Protein AF-A0A2R6NMP8-F1 (afdb_monomer_lite)

Sequence (115 aa):
MPPPFTSRVRNALNAEARSVKLSNLVGQGGLWYGFGRMIMNLLDDSGADDMSNMLVKTFRARLPEAIDQAQHFASINVSGSSGGTGDATMAFREGLDGTERERKYYLALQFAPDS

Organism: NCBI:txid98765

pLDDT: mean 87.08, std 12.65, range [47.47, 97.62]

Secondary structure (DSSP, 8-state):
--GGGSHHHHHHHHHHGGGS-HHHHSSTT--HHHHHHHHHTTS-HHHHHHHHHHHHHHHHHHHHHHHHHHHHHHHHHHS-------HHHHHHHHH--HHHHHHHHHHHHHHS---

Structure (mmCIF, N/CA/C/O backbone):
data_AF-A0A2R6NMP8-F1
#
_entry.id   AF-A0A2R6NMP8-F1
#
loop_
_atom_site.group_PDB
_atom_site.id
_atom_site.type_symbol
_atom_site.label_atom_id
_atom_site.label_alt_id
_atom_site.label_comp_id
_atom_site.label_asym_id
_atom_site.label_entity_id
_atom_site.label_seq_id
_atom_site.pdbx_PDB_ins_code
_atom_site.Cartn_x
_atom_site.Cartn_y
_atom_site.Cartn_z
_atom_site.occupancy
_atom_site.B_iso_or_equiv
_atom_site.auth_seq_id
_atom_site.auth_comp_id
_atom_site.auth_asym_id
_atom_site.auth_atom_id
_atom_site.pdbx_PDB_model_num
ATOM 1 N N . MET A 1 1 ? -11.928 -0.494 11.625 1.00 86.38 1 MET A N 1
ATOM 2 C CA . MET A 1 1 ? -10.934 -0.371 10.533 1.00 86.38 1 MET A CA 1
ATOM 3 C C . MET A 1 1 ? -11.630 -0.385 9.177 1.00 86.38 1 MET A C 1
ATOM 5 O O . MET A 1 1 ? -12.472 -1.257 8.983 1.00 86.38 1 MET A O 1
ATOM 9 N N . PRO A 1 2 ? -11.311 0.544 8.257 1.00 91.44 2 PRO A N 1
ATOM 10 C CA . PRO A 1 2 ? -11.892 0.584 6.909 1.00 91.44 2 PRO A CA 1
ATOM 11 C C . PRO A 1 2 ? -11.521 -0.635 6.039 1.00 91.44 2 PRO A C 1
ATOM 13 O O . PRO A 1 2 ? -10.493 -1.268 6.305 1.00 91.44 2 PRO A O 1
ATOM 16 N N . PRO A 1 3 ? -12.296 -0.950 4.976 1.00 94.62 3 PRO A N 1
ATOM 17 C CA . PRO A 1 3 ? -12.067 -2.116 4.110 1.00 94.62 3 PRO A CA 1
ATOM 18 C C . PRO A 1 3 ? -10.615 -2.318 3.623 1.00 94.62 3 PRO A C 1
ATOM 20 O O . PRO A 1 3 ? -10.129 -3.454 3.696 1.00 94.62 3 PRO A O 1
ATOM 23 N N . PRO A 1 4 ? -9.869 -1.259 3.231 1.00 95.75 4 PRO A N 1
ATOM 24 C CA . PRO A 1 4 ? -8.482 -1.387 2.764 1.00 95.75 4 PRO A CA 1
ATOM 25 C C . PRO A 1 4 ? -7.467 -1.799 3.841 1.00 95.75 4 PRO A C 1
ATOM 27 O O . PRO A 1 4 ? -6.322 -2.078 3.502 1.00 95.75 4 PRO A O 1
ATOM 30 N N . PHE A 1 5 ? -7.865 -1.832 5.119 1.00 96.19 5 PHE A N 1
ATOM 31 C CA . PHE A 1 5 ? -7.006 -2.134 6.276 1.00 96.19 5 PHE A CA 1
ATOM 32 C C . PHE A 1 5 ? -7.585 -3.245 7.161 1.00 96.19 5 PHE A C 1
ATOM 34 O O . PHE A 1 5 ? -7.271 -3.357 8.348 1.00 96.19 5 PHE A O 1
ATOM 41 N N . THR A 1 6 ? -8.470 -4.067 6.598 1.00 95.75 6 THR A N 1
ATOM 42 C CA . THR A 1 6 ? -9.031 -5.232 7.292 1.00 95.75 6 THR A CA 1
ATOM 43 C C . THR A 1 6 ? -7.956 -6.273 7.605 1.00 95.75 6 THR A C 1
ATOM 45 O O . THR A 1 6 ? -6.913 -6.341 6.951 1.00 95.75 6 THR A O 1
ATOM 48 N N . SER A 1 7 ? -8.235 -7.161 8.563 1.00 95.19 7 SER A N 1
ATOM 49 C CA . SER A 1 7 ? -7.341 -8.277 8.904 1.00 95.19 7 SER A CA 1
ATOM 50 C C . SER A 1 7 ? -7.024 -9.165 7.698 1.00 95.19 7 SER A C 1
ATOM 52 O O . SER A 1 7 ? -5.908 -9.657 7.577 1.00 95.19 7 SER A O 1
ATOM 54 N N . ARG A 1 8 ? -7.964 -9.315 6.754 1.00 95.88 8 ARG A N 1
ATOM 55 C CA . ARG A 1 8 ? -7.735 -10.036 5.493 1.00 95.88 8 ARG A CA 1
ATOM 56 C C . ARG A 1 8 ? -6.621 -9.395 4.666 1.00 95.88 8 ARG A C 1
ATOM 58 O O . ARG A 1 8 ? -5.724 -10.102 4.216 1.00 95.88 8 ARG A O 1
ATOM 65 N N . VAL A 1 9 ? -6.671 -8.075 4.481 1.00 96.50 9 VAL A N 1
ATOM 66 C CA . VAL A 1 9 ? -5.633 -7.341 3.745 1.00 96.50 9 VAL A CA 1
ATOM 67 C C . VAL A 1 9 ? -4.303 -7.428 4.488 1.00 96.50 9 VAL A C 1
ATOM 69 O O . VAL A 1 9 ? -3.294 -7.769 3.881 1.00 96.50 9 VAL A O 1
ATOM 72 N N . ARG A 1 10 ? -4.303 -7.226 5.813 1.00 96.12 10 ARG A N 1
ATOM 73 C CA . ARG A 1 10 ? -3.099 -7.369 6.649 1.00 96.12 10 ARG A CA 1
ATOM 74 C C . ARG A 1 10 ? -2.451 -8.748 6.488 1.00 96.12 10 ARG A C 1
ATOM 76 O O . ARG A 1 10 ? -1.237 -8.838 6.338 1.00 96.12 10 ARG A O 1
ATOM 83 N N . ASN A 1 11 ? -3.249 -9.813 6.490 1.00 97.19 11 ASN A N 1
ATOM 84 C CA . ASN A 1 11 ? -2.756 -11.179 6.321 1.00 97.19 11 ASN A CA 1
ATOM 85 C C . ASN A 1 11 ? -2.166 -11.402 4.925 1.00 97.19 11 ASN A C 1
ATOM 87 O O . ASN A 1 11 ? -1.094 -11.986 4.818 1.00 97.19 11 ASN A O 1
ATOM 91 N N . ALA A 1 12 ? -2.813 -10.891 3.872 1.00 97.44 12 ALA A N 1
ATOM 92 C CA . ALA A 1 12 ? -2.282 -10.964 2.511 1.00 97.44 12 ALA A CA 1
ATOM 93 C C . ALA A 1 12 ? -0.944 -10.215 2.374 1.00 97.44 12 ALA A C 1
ATOM 95 O O . ALA A 1 12 ? 0.009 -10.758 1.823 1.00 97.44 12 ALA A O 1
ATOM 96 N N . LEU A 1 13 ? -0.845 -9.010 2.946 1.00 97.25 13 LEU A N 1
ATOM 97 C CA . LEU A 1 13 ? 0.390 -8.220 2.969 1.00 97.25 13 LEU A CA 1
ATOM 98 C C . LEU A 1 13 ? 1.513 -8.915 3.747 1.00 97.25 13 LEU A C 1
ATOM 100 O O . LEU A 1 13 ? 2.670 -8.860 3.344 1.00 97.25 13 LEU A O 1
ATOM 104 N N . ASN A 1 14 ? 1.177 -9.579 4.854 1.00 96.19 14 ASN A N 1
ATOM 105 C CA . ASN A 1 14 ? 2.138 -10.353 5.635 1.00 96.19 14 ASN A CA 1
ATOM 106 C C . ASN A 1 14 ? 2.605 -11.625 4.916 1.00 96.19 14 ASN A C 1
ATOM 108 O O . ASN A 1 14 ? 3.737 -12.039 5.145 1.00 96.19 14 ASN A O 1
ATOM 112 N N . ALA A 1 15 ? 1.748 -12.243 4.098 1.00 97.06 15 ALA A N 1
ATOM 113 C CA . ALA A 1 15 ? 2.076 -13.450 3.348 1.00 97.06 15 ALA A CA 1
ATOM 114 C C . ALA A 1 15 ? 2.953 -13.141 2.126 1.00 97.06 15 ALA A C 1
ATOM 116 O O . ALA A 1 15 ? 4.009 -13.742 1.967 1.00 97.06 15 ALA A O 1
ATOM 117 N N . GLU A 1 16 ? 2.533 -12.197 1.280 1.00 95.88 16 GLU A N 1
ATOM 118 C CA . GLU A 1 16 ? 3.310 -11.747 0.123 1.00 95.88 16 GLU A CA 1
ATOM 119 C C . GLU A 1 16 ? 2.875 -10.339 -0.298 1.00 95.88 16 GLU A C 1
ATOM 121 O O . GLU A 1 16 ? 1.961 -10.154 -1.110 1.00 95.88 16 GLU A O 1
ATOM 126 N N . ALA A 1 17 ? 3.557 -9.330 0.245 1.00 96.31 17 ALA A N 1
ATOM 127 C CA . ALA A 1 17 ? 3.240 -7.926 0.011 1.00 96.31 17 ALA A CA 1
ATOM 128 C C . ALA A 1 17 ? 3.283 -7.542 -1.475 1.00 96.31 17 ALA A C 1
ATOM 130 O O . ALA A 1 17 ? 2.507 -6.684 -1.893 1.00 96.31 17 ALA A O 1
ATOM 131 N N . ARG A 1 18 ? 4.150 -8.162 -2.289 1.00 94.75 18 ARG A N 1
ATOM 132 C CA . ARG A 1 18 ? 4.312 -7.832 -3.717 1.00 94.75 18 ARG A CA 1
ATOM 133 C C . ARG A 1 18 ? 3.125 -8.294 -4.562 1.00 94.75 18 ARG A C 1
ATOM 135 O O . ARG A 1 18 ? 2.794 -7.651 -5.549 1.00 94.75 18 ARG A O 1
ATOM 142 N N . SER A 1 19 ? 2.423 -9.346 -4.144 1.00 93.50 19 SER A N 1
ATOM 143 C CA . SER A 1 19 ? 1.229 -9.837 -4.849 1.00 93.50 19 SER A CA 1
ATOM 144 C C . SER A 1 19 ? -0.016 -8.965 -4.648 1.00 93.50 19 SER A C 1
ATOM 146 O O . SER A 1 19 ? -0.994 -9.091 -5.388 1.00 93.50 19 SER A O 1
ATOM 148 N N . VAL A 1 20 ? -0.009 -8.073 -3.653 1.00 95.38 20 VAL A N 1
ATOM 149 C CA . VAL A 1 20 ? -1.165 -7.228 -3.346 1.00 95.38 20 VAL A CA 1
ATOM 150 C C . VAL A 1 20 ? -1.182 -6.012 -4.272 1.00 95.38 20 VAL A C 1
ATOM 152 O O . VAL A 1 20 ? -0.225 -5.237 -4.330 1.00 95.38 20 VAL A O 1
ATOM 155 N N . LYS A 1 21 ? -2.303 -5.808 -4.971 1.00 94.75 21 LYS A N 1
ATOM 156 C CA . LYS A 1 21 ? -2.551 -4.604 -5.775 1.00 94.75 21 LYS A CA 1
ATOM 157 C C . LYS A 1 21 ? -3.051 -3.477 -4.863 1.00 94.75 21 LYS A C 1
ATOM 159 O O . LYS A 1 21 ? -4.255 -3.350 -4.653 1.00 94.75 21 LYS A O 1
ATOM 164 N N . LEU A 1 22 ? -2.129 -2.702 -4.284 1.00 95.44 22 LEU A N 1
ATOM 165 C CA . LEU A 1 22 ? -2.429 -1.648 -3.301 1.00 95.44 22 LEU A CA 1
ATOM 166 C C . LEU A 1 22 ? -3.381 -0.587 -3.857 1.00 95.44 22 LEU A C 1
ATOM 168 O O . LEU A 1 22 ? -4.321 -0.191 -3.170 1.00 95.44 22 LEU A O 1
ATOM 172 N N . SER A 1 23 ? -3.179 -0.180 -5.111 1.00 93.19 23 SER A N 1
ATOM 173 C CA . SER A 1 23 ? -4.079 0.731 -5.824 1.00 93.19 23 SER A CA 1
ATOM 174 C C . SER A 1 23 ? -5.529 0.230 -5.792 1.00 93.19 23 SER A C 1
ATOM 176 O O . SER A 1 23 ? -6.427 0.957 -5.385 1.00 93.19 23 SER A O 1
ATOM 178 N N . ASN A 1 24 ? -5.769 -1.048 -6.093 1.00 93.62 24 ASN A N 1
ATOM 179 C CA . ASN A 1 24 ? -7.119 -1.622 -6.135 1.00 93.62 24 ASN A CA 1
ATOM 180 C C . ASN A 1 24 ? -7.849 -1.602 -4.787 1.00 93.62 24 ASN A C 1
ATOM 182 O O . ASN A 1 24 ? -9.078 -1.633 -4.768 1.00 93.62 24 ASN A O 1
ATOM 186 N N . LEU A 1 25 ? -7.127 -1.539 -3.666 1.00 93.50 25 LEU A N 1
ATOM 187 C CA . LEU A 1 25 ? -7.750 -1.482 -2.345 1.00 93.50 25 LEU A CA 1
ATOM 188 C C . LEU A 1 25 ? -8.490 -0.161 -2.112 1.00 93.50 25 LEU A C 1
ATOM 190 O O . LEU A 1 25 ? -9.441 -0.131 -1.342 1.00 93.50 25 LEU A O 1
ATOM 194 N N . VAL A 1 26 ? -8.067 0.920 -2.767 1.00 91.81 26 VAL A N 1
ATOM 195 C CA . VAL A 1 26 ? -8.605 2.281 -2.586 1.00 91.81 26 VAL A CA 1
ATOM 196 C C . VAL A 1 26 ? -9.174 2.873 -3.880 1.00 91.81 26 VAL A C 1
ATOM 198 O O . VAL A 1 26 ? -9.439 4.070 -3.949 1.00 91.81 26 VAL A O 1
ATOM 201 N N . GLY A 1 27 ? -9.393 2.032 -4.893 1.00 85.31 27 GLY A N 1
ATOM 202 C CA . GLY A 1 27 ? -9.822 2.440 -6.230 1.00 85.31 27 GLY A CA 1
ATOM 203 C C . GLY A 1 27 ? -8.647 2.675 -7.183 1.00 85.31 27 GLY A C 1
ATOM 204 O O . GLY A 1 27 ? -7.537 3.003 -6.771 1.00 85.31 27 GLY A O 1
ATOM 205 N N . GLN A 1 28 ? -8.883 2.479 -8.481 1.00 77.94 28 GLN A N 1
ATOM 206 C CA . GLN A 1 28 ? -7.834 2.514 -9.503 1.00 77.94 28 GLN A CA 1
ATOM 207 C C . GLN A 1 28 ? -6.996 3.802 -9.420 1.00 77.94 28 GLN A C 1
ATOM 209 O O . GLN A 1 28 ? -7.526 4.908 -9.438 1.00 77.94 28 GLN A O 1
ATOM 214 N N . GLY A 1 29 ? -5.673 3.648 -9.315 1.00 73.94 29 GLY A N 1
ATOM 215 C CA . GLY A 1 29 ? -4.740 4.772 -9.174 1.00 73.94 29 GLY A CA 1
ATOM 216 C C . GLY A 1 29 ? -4.694 5.425 -7.785 1.00 73.94 29 GLY A C 1
ATOM 217 O O . GLY A 1 29 ? -3.994 6.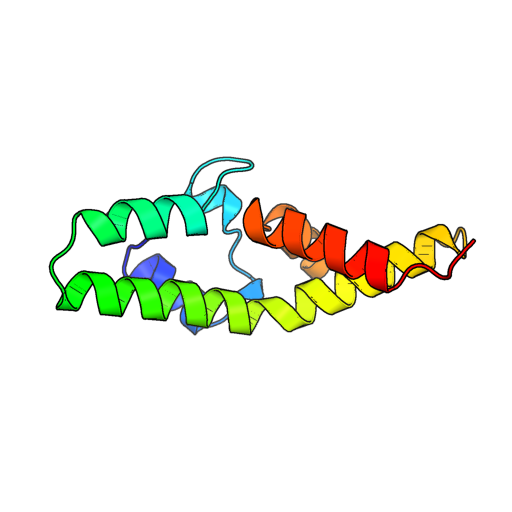422 -7.627 1.00 73.94 29 GLY A O 1
ATOM 218 N N . GLY A 1 30 ? -5.397 4.880 -6.790 1.00 85.44 30 GLY A N 1
ATOM 219 C CA . GLY A 1 30 ? -5.512 5.473 -5.462 1.00 85.44 30 GLY A CA 1
ATOM 220 C C . GLY A 1 30 ? -4.238 5.427 -4.608 1.00 85.44 30 GLY A C 1
ATOM 221 O O . GLY A 1 30 ? -3.265 4.723 -4.894 1.00 85.44 30 GLY A O 1
ATOM 222 N N . LEU A 1 31 ? -4.268 6.212 -3.528 1.00 92.69 31 LEU A N 1
ATOM 223 C CA . LEU A 1 31 ? -3.159 6.430 -2.596 1.00 92.69 31 LEU A CA 1
ATOM 224 C C . LEU A 1 31 ? -3.368 5.620 -1.314 1.00 92.69 31 LEU A C 1
ATOM 226 O O . LEU A 1 31 ? -3.867 6.146 -0.318 1.00 92.69 31 LEU A O 1
ATOM 230 N N . TRP A 1 32 ? -2.997 4.339 -1.321 1.00 96.12 32 TRP A N 1
ATOM 231 C CA . TRP A 1 32 ? -3.219 3.466 -0.160 1.00 96.12 32 TRP A CA 1
ATOM 232 C C . TRP A 1 32 ? -2.437 3.942 1.075 1.00 96.12 32 TRP A C 1
ATOM 234 O O . TRP A 1 32 ? -3.015 4.061 2.156 1.00 96.12 32 TRP A O 1
ATOM 244 N N . TYR A 1 33 ? -1.166 4.334 0.912 1.00 96.44 33 TYR A N 1
ATOM 245 C CA . TYR A 1 33 ? -0.378 4.917 2.008 1.00 96.44 33 TYR A CA 1
ATOM 246 C C . TYR A 1 33 ? -0.919 6.275 2.461 1.00 96.44 33 TYR A C 1
ATOM 248 O O . TYR A 1 33 ? -0.925 6.572 3.655 1.00 96.44 33 TYR A O 1
ATOM 256 N N . GLY A 1 34 ? -1.391 7.101 1.522 1.00 94.94 34 GLY A N 1
ATOM 257 C CA . GLY A 1 34 ? -2.018 8.387 1.833 1.00 94.94 34 GLY A CA 1
ATOM 258 C C . GLY A 1 34 ? -3.281 8.214 2.675 1.00 94.94 34 GLY A C 1
ATOM 259 O O . GLY A 1 34 ? -3.440 8.879 3.698 1.00 94.94 34 GLY A O 1
ATOM 260 N N . PHE A 1 35 ? -4.135 7.261 2.299 1.00 95.38 35 PHE A N 1
ATOM 261 C CA . PHE A 1 35 ? -5.345 6.945 3.048 1.00 95.38 35 PHE A CA 1
ATOM 262 C C . PHE A 1 35 ? -5.030 6.346 4.425 1.00 95.38 35 PHE A C 1
ATOM 264 O O . PHE A 1 35 ? -5.647 6.730 5.415 1.00 95.38 35 PHE A O 1
ATOM 271 N N . GLY A 1 36 ? -4.015 5.482 4.517 1.00 95.81 36 GLY A N 1
ATOM 272 C CA . GLY A 1 36 ? -3.537 4.947 5.794 1.00 95.81 36 GLY A CA 1
ATOM 273 C C . GLY A 1 36 ? -3.059 6.047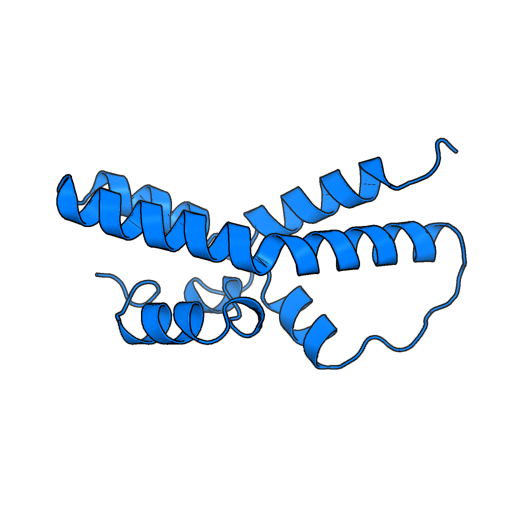 6.744 1.00 95.81 36 GLY A C 1
ATOM 274 O O . GLY A 1 36 ? -3.472 6.072 7.901 1.00 95.81 36 GLY A O 1
ATOM 275 N N . ARG A 1 37 ? -2.273 7.012 6.243 1.00 95.44 37 ARG A N 1
ATOM 276 C CA . ARG A 1 37 ? -1.850 8.187 7.027 1.00 95.44 37 ARG A CA 1
ATOM 277 C C . ARG A 1 37 ? -3.026 9.051 7.478 1.00 95.44 37 ARG A C 1
ATOM 279 O O . ARG A 1 37 ? -3.018 9.530 8.603 1.00 95.44 37 ARG A O 1
ATOM 286 N N . MET A 1 38 ? -4.041 9.232 6.633 1.00 95.31 38 MET A N 1
ATOM 287 C CA . MET A 1 38 ? -5.257 9.954 7.024 1.00 95.31 38 MET A CA 1
ATOM 288 C C . MET A 1 38 ? -5.984 9.244 8.173 1.00 95.31 38 MET A C 1
ATOM 290 O O . MET A 1 38 ? -6.414 9.906 9.112 1.00 95.31 38 MET A O 1
ATOM 294 N N . ILE A 1 39 ? -6.092 7.913 8.125 1.00 94.50 39 ILE A N 1
ATOM 295 C CA . ILE A 1 39 ? -6.746 7.125 9.178 1.00 94.50 39 ILE A CA 1
ATOM 296 C C . ILE A 1 39 ? -5.957 7.163 10.486 1.00 94.50 39 ILE A C 1
ATOM 298 O O . ILE A 1 39 ? -6.583 7.228 11.535 1.00 94.50 39 ILE A O 1
ATOM 302 N N . MET A 1 40 ? -4.620 7.154 10.449 1.00 95.31 40 MET A N 1
ATOM 303 C CA . MET A 1 40 ? -3.795 7.251 11.665 1.00 95.31 40 MET A CA 1
ATOM 304 C C . MET A 1 40 ? -4.167 8.457 12.531 1.00 95.31 40 MET A C 1
ATOM 306 O O . MET A 1 40 ? -4.225 8.326 13.745 1.00 95.31 40 MET A O 1
ATOM 310 N N . ASN A 1 41 ? -4.500 9.594 11.913 1.00 95.12 41 ASN A N 1
ATOM 311 C CA . ASN A 1 41 ? -4.905 10.810 12.627 1.00 95.12 41 ASN A CA 1
ATOM 312 C C . ASN A 1 41 ? -6.277 10.697 13.323 1.00 95.12 41 ASN A C 1
ATOM 314 O O . ASN A 1 41 ? -6.687 11.624 14.015 1.00 95.12 41 ASN A O 1
ATOM 318 N N . LEU A 1 42 ? -7.013 9.606 13.089 1.00 94.94 42 LEU A N 1
ATOM 319 C CA . LEU A 1 42 ? -8.337 9.330 13.652 1.00 94.94 42 LEU A CA 1
ATOM 320 C C . LEU A 1 42 ? -8.315 8.186 14.679 1.00 94.94 42 LEU A C 1
ATOM 322 O O . LEU A 1 42 ? -9.357 7.875 15.255 1.00 94.94 42 LEU A O 1
ATOM 326 N N . LEU A 1 43 ? -7.172 7.517 14.851 1.00 94.50 43 LEU A N 1
ATOM 327 C CA . LEU A 1 43 ? -7.003 6.403 15.781 1.00 94.50 43 LEU A CA 1
ATOM 328 C C . LEU A 1 43 ? -6.400 6.889 17.103 1.00 94.50 43 LEU A C 1
ATOM 330 O O . LEU A 1 43 ? -5.829 7.974 17.183 1.00 94.50 43 LEU A O 1
ATOM 334 N N . ASP A 1 44 ? -6.539 6.064 18.136 1.00 96.06 44 ASP A N 1
ATOM 335 C CA . ASP A 1 44 ? -5.746 6.173 19.356 1.00 96.06 44 ASP A CA 1
ATOM 336 C C . ASP A 1 44 ? -4.278 5.802 19.084 1.00 96.06 44 ASP A C 1
ATOM 338 O O . ASP A 1 44 ? -3.959 5.225 18.042 1.00 96.06 44 ASP A O 1
ATOM 342 N N . ASP A 1 45 ? -3.388 6.084 20.037 1.00 94.56 45 ASP A N 1
ATOM 343 C CA . ASP A 1 45 ? -1.948 5.830 19.886 1.00 94.56 45 ASP A CA 1
ATOM 344 C C . ASP A 1 45 ? -1.653 4.370 19.505 1.00 94.56 45 ASP A C 1
ATOM 346 O O . ASP A 1 45 ? -0.867 4.108 18.595 1.00 94.56 45 ASP A O 1
ATOM 350 N N . SER A 1 46 ? -2.351 3.411 20.129 1.00 95.38 46 SER A N 1
ATOM 351 C CA . SER A 1 46 ? -2.155 1.987 19.830 1.00 95.38 46 SER A CA 1
ATOM 352 C C . SER A 1 46 ? -2.559 1.633 18.392 1.00 95.38 46 SER A C 1
ATOM 354 O O . SER A 1 46 ? -1.809 0.972 17.669 1.00 95.38 46 SER A O 1
ATOM 356 N N . GLY A 1 47 ? -3.714 2.124 17.930 1.00 93.56 47 GLY A N 1
ATOM 357 C CA . GLY A 1 47 ? -4.187 1.905 16.570 1.00 93.56 47 GLY A CA 1
ATOM 358 C C . GLY A 1 47 ? -3.334 2.627 15.525 1.00 93.56 47 GLY A C 1
ATOM 359 O O . GLY A 1 47 ? -3.117 2.096 14.429 1.00 93.56 47 GLY A O 1
ATOM 360 N N . ALA A 1 48 ? -2.836 3.819 15.855 1.00 95.31 48 ALA A N 1
ATOM 361 C CA . ALA A 1 48 ? -1.940 4.593 15.009 1.00 95.31 48 ALA A CA 1
ATOM 362 C C . ALA A 1 48 ? -0.591 3.880 14.824 1.00 95.31 48 ALA A C 1
ATOM 364 O O . ALA A 1 48 ? -0.125 3.765 13.686 1.00 95.31 48 ALA A O 1
ATOM 365 N N . ASP A 1 49 ? -0.015 3.320 15.889 1.00 96.44 49 ASP A N 1
ATOM 366 C CA . ASP A 1 49 ? 1.217 2.528 15.827 1.00 96.44 49 ASP A CA 1
ATOM 367 C C . ASP A 1 49 ? 1.036 1.253 14.994 1.00 96.44 49 ASP A C 1
ATOM 369 O O . ASP A 1 49 ? 1.845 0.952 14.110 1.00 96.44 49 ASP A O 1
ATOM 373 N N . ASP A 1 50 ? -0.066 0.529 15.188 1.00 94.88 50 ASP A N 1
ATOM 374 C CA . ASP A 1 50 ? -0.389 -0.670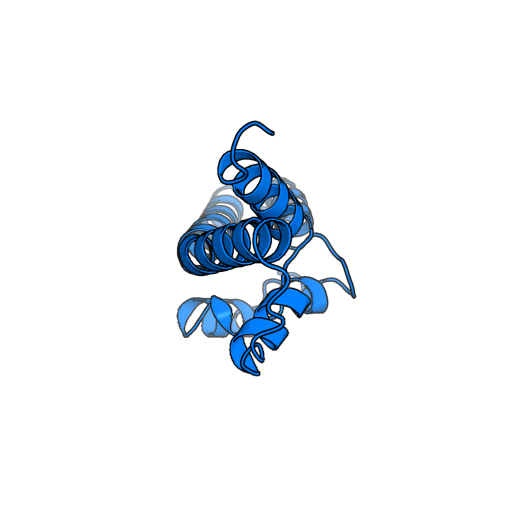 14.408 1.00 94.88 50 ASP A CA 1
ATOM 375 C C . ASP A 1 50 ? -0.580 -0.388 12.913 1.00 94.88 50 ASP A C 1
ATOM 377 O O . ASP A 1 50 ? -0.262 -1.233 12.057 1.00 94.88 50 ASP A O 1
ATOM 381 N N . MET A 1 51 ? -1.130 0.783 12.585 1.00 96.12 51 MET A N 1
ATOM 382 C CA . MET A 1 51 ? -1.270 1.252 11.211 1.00 96.12 51 MET A CA 1
ATOM 383 C C . MET A 1 51 ? 0.091 1.657 10.640 1.00 96.12 51 MET A C 1
ATOM 385 O O . MET A 1 51 ? 0.465 1.173 9.572 1.00 96.12 51 MET A O 1
ATOM 389 N N . SER A 1 52 ? 0.865 2.464 11.369 1.00 96.62 52 SER A N 1
ATOM 390 C CA . SER A 1 52 ? 2.224 2.875 10.997 1.00 96.62 52 SER A CA 1
ATOM 391 C C . SER A 1 52 ? 3.097 1.665 10.664 1.00 96.62 52 SER A C 1
ATOM 393 O O . SER A 1 52 ? 3.681 1.579 9.579 1.00 96.62 52 SER A O 1
ATOM 395 N N . ASN A 1 53 ? 3.088 0.661 11.543 1.00 96.88 53 ASN A N 1
ATOM 396 C CA . ASN A 1 53 ? 3.817 -0.586 11.360 1.00 96.88 53 ASN A CA 1
ATOM 397 C C . ASN A 1 53 ? 3.382 -1.332 10.092 1.00 96.88 53 ASN A C 1
ATOM 399 O O . ASN A 1 53 ? 4.237 -1.819 9.349 1.00 96.88 53 ASN A O 1
ATOM 403 N N . MET A 1 54 ? 2.077 -1.397 9.798 1.00 96.94 54 MET A N 1
ATOM 404 C CA . MET A 1 54 ? 1.581 -2.014 8.561 1.00 96.94 54 MET A CA 1
ATOM 405 C C . MET A 1 54 ? 2.102 -1.280 7.321 1.00 96.94 54 MET A C 1
ATOM 407 O O . MET A 1 54 ? 2.609 -1.925 6.398 1.00 96.94 54 MET A O 1
ATOM 411 N N . LEU A 1 55 ? 1.992 0.050 7.297 1.00 97.31 55 LEU A N 1
ATOM 412 C CA . LEU A 1 55 ? 2.409 0.874 6.163 1.00 97.31 55 LEU A CA 1
ATOM 413 C C . LEU A 1 55 ? 3.920 0.736 5.920 1.00 97.31 55 LEU A C 1
ATOM 415 O O . LEU A 1 55 ? 4.346 0.371 4.823 1.00 97.31 55 LEU A O 1
ATOM 419 N N . VAL A 1 56 ? 4.736 0.938 6.956 1.00 97.00 56 VAL A N 1
ATOM 420 C CA . VAL A 1 56 ? 6.202 0.880 6.852 1.00 97.00 56 VAL A CA 1
ATOM 421 C C . VAL A 1 56 ? 6.680 -0.516 6.459 1.00 97.00 56 VAL A C 1
ATOM 423 O O . VAL A 1 56 ? 7.528 -0.649 5.574 1.00 97.00 56 VAL A O 1
ATOM 426 N N . LYS A 1 57 ? 6.129 -1.570 7.074 1.00 97.62 57 LYS A N 1
ATOM 427 C CA . LYS A 1 57 ? 6.492 -2.955 6.746 1.00 97.62 57 LYS A CA 1
ATOM 428 C C . LYS A 1 57 ? 6.160 -3.289 5.293 1.00 97.62 57 LYS A C 1
ATOM 430 O O . LYS A 1 57 ? 6.999 -3.860 4.599 1.00 97.62 57 LYS A O 1
ATOM 435 N N . THR A 1 58 ? 4.976 -2.892 4.826 1.00 97.62 58 THR A N 1
ATOM 436 C CA . THR A 1 58 ? 4.538 -3.122 3.442 1.00 97.62 58 THR A CA 1
ATOM 437 C C . THR A 1 58 ? 5.457 -2.419 2.449 1.00 97.62 58 THR A C 1
ATOM 439 O O . THR A 1 58 ? 5.924 -3.041 1.500 1.00 97.62 58 THR A O 1
ATOM 442 N N . PHE A 1 59 ? 5.772 -1.144 2.699 1.00 96.19 59 PHE A N 1
ATOM 443 C CA . PHE A 1 59 ? 6.668 -0.369 1.839 1.00 96.19 59 PHE A CA 1
ATOM 444 C C . PHE A 1 59 ? 8.065 -0.995 1.752 1.00 96.19 59 PHE A C 1
ATOM 446 O O . PHE A 1 59 ? 8.588 -1.209 0.661 1.00 96.19 59 PHE A O 1
ATOM 453 N N . ARG A 1 60 ? 8.656 -1.371 2.894 1.00 96.06 60 ARG A N 1
ATOM 454 C CA . ARG A 1 60 ? 9.976 -2.024 2.930 1.00 96.06 60 ARG A CA 1
ATOM 455 C C . ARG A 1 60 ? 9.994 -3.354 2.179 1.00 96.06 60 ARG A C 1
ATOM 457 O O . ARG A 1 60 ? 10.957 -3.623 1.471 1.00 96.06 60 ARG A O 1
ATOM 464 N N . ALA A 1 61 ? 8.942 -4.163 2.308 1.00 96.75 61 ALA A N 1
ATOM 465 C CA . ALA A 1 61 ? 8.846 -5.455 1.630 1.00 96.75 61 ALA A CA 1
ATOM 466 C C . ALA A 1 61 ? 8.739 -5.324 0.100 1.00 96.75 61 ALA A C 1
ATOM 468 O O . ALA A 1 61 ? 9.198 -6.200 -0.629 1.00 96.75 61 ALA A O 1
ATOM 469 N N . ARG A 1 62 ? 8.142 -4.233 -0.391 1.00 95.94 62 ARG A N 1
ATOM 470 C CA . ARG A 1 62 ? 7.914 -3.988 -1.824 1.00 95.94 62 ARG A CA 1
ATOM 471 C C . ARG A 1 62 ? 9.023 -3.167 -2.488 1.00 95.94 62 ARG A C 1
ATOM 473 O O . ARG A 1 62 ? 9.148 -3.197 -3.710 1.00 95.94 62 ARG A O 1
ATOM 480 N N . LEU A 1 63 ? 9.858 -2.483 -1.702 1.00 93.06 63 LEU A N 1
ATOM 481 C CA . LEU A 1 63 ? 10.935 -1.621 -2.196 1.00 93.06 63 LEU A CA 1
ATOM 482 C C . LEU A 1 63 ? 11.941 -2.322 -3.137 1.00 93.06 63 LEU A C 1
ATOM 484 O O . LEU A 1 63 ? 12.273 -1.709 -4.150 1.00 93.06 63 LEU A O 1
ATOM 488 N N . PRO A 1 64 ? 12.414 -3.564 -2.887 1.00 93.00 64 PRO A N 1
ATOM 489 C CA . PRO A 1 64 ? 13.357 -4.226 -3.794 1.00 93.00 64 PRO A CA 1
ATOM 490 C C . PRO A 1 64 ? 12.812 -4.403 -5.217 1.00 93.00 64 PRO A C 1
ATOM 492 O O . PRO A 1 64 ? 13.505 -4.094 -6.179 1.00 93.00 64 PRO A O 1
ATOM 495 N N . GLU A 1 65 ? 11.547 -4.810 -5.351 1.00 91.12 65 GLU A N 1
ATOM 496 C CA . GLU A 1 65 ? 10.874 -4.950 -6.651 1.00 91.12 65 GLU A CA 1
ATOM 497 C C . GLU A 1 65 ? 10.688 -3.584 -7.331 1.00 91.12 65 GLU A C 1
ATOM 499 O O . GLU A 1 65 ? 10.873 -3.444 -8.537 1.00 91.12 65 GLU A O 1
ATOM 504 N N . ALA A 1 66 ? 10.372 -2.532 -6.567 1.00 89.62 66 ALA A N 1
ATOM 505 C CA . ALA A 1 66 ? 10.279 -1.181 -7.119 1.00 89.62 66 ALA A CA 1
ATOM 506 C C . ALA A 1 66 ? 11.629 -0.669 -7.663 1.00 89.62 66 ALA A C 1
ATOM 508 O O . ALA A 1 66 ? 11.644 0.018 -8.686 1.00 89.62 66 ALA A O 1
ATOM 509 N N . ILE A 1 67 ? 12.745 -1.008 -7.002 1.00 89.00 67 ILE A N 1
ATOM 510 C CA . ILE A 1 67 ? 14.110 -0.693 -7.457 1.00 89.00 67 ILE A CA 1
ATOM 511 C C . ILE A 1 67 ? 14.445 -1.472 -8.729 1.00 89.00 67 ILE A C 1
ATOM 513 O O . ILE A 1 67 ? 14.868 -0.855 -9.705 1.00 89.00 67 ILE A O 1
ATOM 517 N N . ASP A 1 68 ? 14.209 -2.785 -8.741 1.00 89.38 68 ASP A N 1
ATOM 518 C CA . ASP A 1 68 ? 14.451 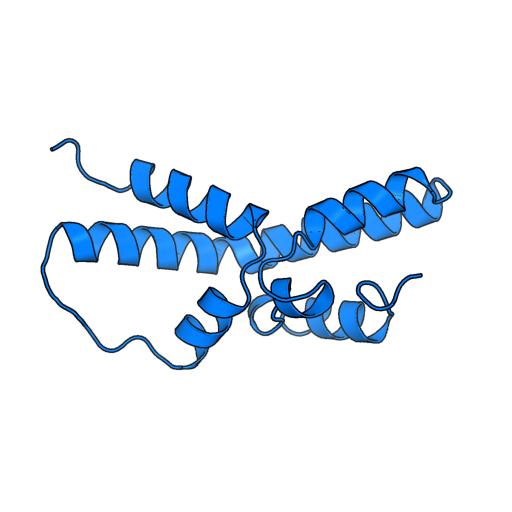-3.639 -9.911 1.00 89.38 68 ASP A CA 1
ATOM 519 C C . ASP A 1 68 ? 13.717 -3.099 -11.150 1.00 89.38 68 ASP A C 1
ATOM 521 O O . ASP A 1 68 ? 14.307 -2.848 -12.202 1.00 89.38 68 ASP A O 1
ATOM 525 N N . GLN A 1 69 ? 12.440 -2.744 -10.991 1.00 87.06 69 GLN A N 1
ATOM 526 C CA . GLN A 1 69 ? 11.665 -2.158 -12.078 1.00 87.06 69 GLN A CA 1
ATOM 527 C C . GLN A 1 69 ? 12.118 -0.756 -12.494 1.00 87.06 69 GLN A C 1
ATOM 529 O O . GLN A 1 69 ? 11.855 -0.351 -13.629 1.00 87.06 69 GLN A O 1
ATOM 534 N N . ALA A 1 70 ? 12.715 0.022 -11.589 1.00 87.31 70 ALA A N 1
ATOM 535 C CA . ALA A 1 70 ? 13.293 1.320 -11.920 1.00 87.31 70 ALA A CA 1
ATOM 536 C C . ALA A 1 70 ? 14.565 1.151 -12.766 1.00 87.31 70 ALA A C 1
ATOM 538 O O . ALA A 1 70 ? 14.722 1.844 -13.769 1.00 87.31 70 ALA A O 1
ATOM 539 N N . GLN A 1 71 ? 15.419 0.185 -12.416 1.00 86.19 71 GLN A N 1
ATOM 540 C CA . GLN A 1 71 ? 16.619 -0.166 -13.182 1.00 86.19 71 GLN A CA 1
ATOM 541 C C . GLN A 1 71 ? 16.259 -0.699 -14.573 1.00 86.19 71 GLN A C 1
ATOM 543 O O . GLN A 1 71 ? 16.802 -0.231 -15.573 1.00 86.19 71 GLN A O 1
ATOM 548 N N . HIS A 1 72 ? 15.282 -1.607 -14.652 1.00 83.50 72 HIS A N 1
ATOM 549 C CA . HIS A 1 72 ? 14.756 -2.104 -15.925 1.00 83.50 72 HIS A CA 1
ATOM 550 C C . HIS A 1 72 ? 14.159 -0.991 -16.797 1.00 83.50 72 HIS A C 1
ATOM 552 O O . HIS A 1 72 ? 14.293 -1.018 -18.016 1.00 83.50 72 HIS A O 1
ATOM 558 N N . PHE A 1 73 ? 13.490 -0.002 -16.199 1.00 78.81 73 PHE A N 1
ATOM 559 C CA . PHE A 1 73 ? 12.962 1.138 -16.950 1.00 78.81 73 PHE A CA 1
ATOM 560 C C . PHE A 1 73 ? 14.082 2.032 -17.502 1.00 78.81 73 PHE A C 1
ATOM 562 O O . PHE A 1 73 ? 14.025 2.428 -18.664 1.00 78.81 73 PHE A O 1
ATOM 569 N N . ALA A 1 74 ? 15.113 2.313 -16.702 1.00 77.75 74 ALA A N 1
ATOM 570 C CA . ALA A 1 74 ? 16.262 3.102 -17.139 1.00 77.75 74 ALA A CA 1
ATOM 571 C C . ALA A 1 74 ? 17.039 2.416 -18.280 1.00 77.75 74 ALA A C 1
ATOM 573 O O . ALA A 1 74 ? 17.434 3.082 -19.234 1.00 77.75 74 ALA A O 1
ATOM 574 N N . SER A 1 75 ? 17.199 1.088 -18.242 1.00 73.12 75 SER A N 1
ATOM 575 C CA . SER A 1 75 ? 17.926 0.343 -19.282 1.00 73.12 75 SER A CA 1
ATOM 576 C C . SER A 1 75 ? 17.181 0.243 -20.620 1.00 73.12 75 SER A C 1
ATOM 578 O O . SER A 1 75 ? 17.825 0.266 -21.672 1.00 73.12 75 SER A O 1
ATOM 580 N N . ILE A 1 76 ? 15.840 0.207 -20.612 1.00 67.75 76 ILE A N 1
ATOM 581 C CA . ILE A 1 76 ? 15.012 0.262 -21.835 1.00 67.75 76 ILE A CA 1
ATOM 582 C C . ILE A 1 76 ? 15.180 1.605 -22.560 1.00 67.75 76 ILE A C 1
ATOM 584 O O . ILE A 1 76 ? 15.196 1.648 -23.787 1.00 67.75 76 ILE A O 1
ATOM 588 N N . ASN A 1 77 ? 15.351 2.706 -21.823 1.00 58.66 77 ASN A N 1
ATOM 589 C CA . ASN A 1 77 ? 15.596 4.012 -22.441 1.00 58.66 77 ASN A CA 1
ATOM 590 C C . ASN A 1 77 ? 16.985 4.104 -23.102 1.00 58.66 77 ASN A C 1
ATOM 592 O O . ASN A 1 77 ? 17.179 4.932 -23.987 1.00 58.66 77 ASN A O 1
ATOM 596 N N . VAL A 1 78 ? 17.937 3.252 -22.702 1.00 57.94 78 VAL A N 1
ATOM 597 C CA . VAL A 1 78 ? 19.306 3.203 -23.253 1.00 57.94 78 VAL A CA 1
ATOM 598 C C . VAL A 1 78 ? 19.437 2.168 -24.378 1.00 57.94 78 VAL A C 1
ATOM 600 O O . VAL A 1 78 ? 20.249 2.322 -25.285 1.00 57.94 78 VAL A O 1
ATOM 603 N N . SER A 1 79 ? 18.625 1.113 -24.354 1.00 51.91 79 SER A N 1
ATOM 604 C CA . SER A 1 79 ? 18.638 0.043 -25.349 1.00 51.91 79 SER A CA 1
ATOM 605 C C . SER A 1 79 ? 17.200 -0.315 -25.711 1.00 51.91 79 SER A C 1
ATOM 607 O O . SER A 1 79 ? 16.447 -0.769 -24.858 1.00 51.91 79 SER A O 1
ATOM 609 N N . GLY A 1 80 ? 16.805 -0.105 -26.972 1.00 50.75 80 GLY A N 1
ATOM 610 C CA . GLY A 1 80 ? 15.438 -0.300 -27.490 1.00 50.75 80 GLY A CA 1
ATOM 611 C C . GLY A 1 80 ? 14.932 -1.754 -27.513 1.00 50.75 80 GLY A C 1
ATOM 612 O O . GLY A 1 80 ? 14.278 -2.170 -28.464 1.00 50.75 80 GLY A O 1
ATOM 613 N N . SER A 1 81 ? 15.254 -2.546 -26.494 1.00 47.47 81 SER A N 1
ATOM 614 C CA . SER A 1 81 ? 14.928 -3.957 -26.340 1.00 47.47 81 SER A CA 1
ATOM 615 C C . SER A 1 81 ? 13.681 -4.121 -25.466 1.00 47.47 81 SER A C 1
ATOM 617 O O . SE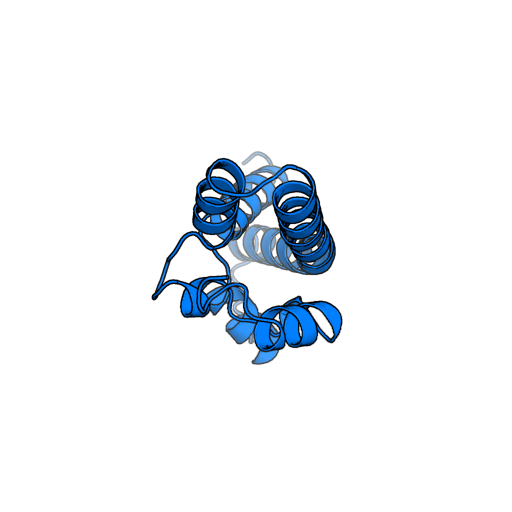R A 1 81 ? 13.748 -4.126 -24.235 1.00 47.47 81 SER A O 1
ATOM 619 N N . SER A 1 82 ? 12.530 -4.319 -26.108 1.00 52.28 82 SER A N 1
ATOM 620 C CA . SER A 1 82 ? 11.286 -4.775 -25.483 1.00 52.28 82 SER A CA 1
ATOM 621 C C . SER A 1 82 ? 11.342 -6.282 -25.178 1.00 52.28 82 SER A C 1
ATOM 623 O O . SER A 1 82 ? 10.700 -7.103 -25.828 1.00 52.28 82 SER A O 1
ATOM 625 N N . GLY A 1 83 ? 12.131 -6.666 -24.172 1.00 49.91 83 GLY A N 1
ATOM 626 C CA . GLY A 1 83 ? 12.113 -8.025 -23.625 1.00 49.91 83 GLY A CA 1
ATOM 627 C C . GLY A 1 83 ? 10.826 -8.276 -22.832 1.00 49.91 83 GLY A C 1
ATOM 628 O O . GLY A 1 83 ? 10.489 -7.493 -21.942 1.00 49.91 83 GLY A O 1
ATOM 629 N N . GLY A 1 84 ? 10.095 -9.344 -23.170 1.00 53.72 84 GLY A N 1
ATOM 630 C CA . GLY A 1 84 ? 8.801 -9.703 -22.580 1.00 53.72 84 GLY A CA 1
ATOM 631 C C . GLY A 1 84 ? 8.820 -9.684 -21.051 1.00 53.72 84 GLY A C 1
ATOM 632 O O . GLY A 1 84 ? 9.497 -10.483 -20.410 1.00 53.72 84 GLY A O 1
ATOM 633 N N . THR A 1 85 ? 8.079 -8.743 -20.468 1.00 58.38 85 THR A N 1
ATOM 634 C CA . THR A 1 85 ? 7.937 -8.598 -19.017 1.00 58.38 85 THR A CA 1
ATOM 635 C C . THR A 1 85 ? 7.011 -9.703 -18.498 1.00 58.38 85 THR A C 1
ATOM 637 O O . THR A 1 85 ? 5.904 -9.855 -19.008 1.00 58.38 85 THR A O 1
ATOM 640 N N . GLY A 1 86 ? 7.453 -10.492 -17.513 1.00 67.00 86 GLY A N 1
ATOM 641 C CA . GLY A 1 86 ? 6.655 -11.584 -16.942 1.00 67.00 86 GLY A CA 1
ATOM 642 C C . GLY A 1 86 ? 5.353 -11.105 -16.282 1.00 67.00 86 GLY A C 1
ATOM 643 O O . GLY A 1 86 ? 5.272 -9.978 -15.788 1.00 67.00 86 GLY A O 1
ATOM 644 N N . ASP A 1 87 ? 4.345 -11.983 -16.243 1.00 76.38 87 ASP A N 1
ATOM 645 C CA . ASP A 1 87 ? 2.986 -11.696 -15.744 1.00 76.38 87 ASP A CA 1
ATOM 646 C C . ASP A 1 87 ? 2.979 -11.124 -14.310 1.00 76.38 87 ASP A C 1
ATOM 648 O O . ASP A 1 87 ? 2.316 -10.129 -14.023 1.00 76.38 87 ASP A O 1
ATOM 652 N N . ALA A 1 88 ? 3.823 -11.660 -13.421 1.00 75.81 88 ALA A N 1
ATOM 653 C CA . ALA A 1 88 ? 3.956 -11.174 -12.044 1.00 75.81 88 ALA A CA 1
ATOM 654 C C . ALA A 1 88 ? 4.506 -9.735 -11.954 1.00 75.81 88 ALA A C 1
ATOM 656 O O . ALA A 1 88 ? 4.012 -8.927 -11.165 1.00 75.81 88 ALA A O 1
ATOM 657 N N . THR A 1 89 ? 5.489 -9.386 -12.786 1.00 82.38 89 THR A N 1
ATOM 658 C CA . THR A 1 89 ? 6.066 -8.034 -12.838 1.00 82.38 89 THR A CA 1
ATOM 659 C C . THR A 1 89 ? 5.046 -7.034 -13.385 1.00 82.38 89 THR A C 1
ATOM 661 O O . THR A 1 89 ? 4.918 -5.925 -12.863 1.00 82.38 89 THR A O 1
ATOM 664 N N . MET A 1 90 ? 4.265 -7.424 -14.399 1.00 83.25 90 MET A N 1
ATOM 665 C CA . MET A 1 90 ? 3.156 -6.611 -14.914 1.00 83.25 90 MET A CA 1
ATOM 666 C C . MET A 1 90 ? 2.071 -6.406 -13.848 1.00 83.25 90 MET A C 1
ATOM 668 O O . MET A 1 90 ? 1.669 -5.270 -13.587 1.00 83.25 90 MET A O 1
ATOM 672 N N . ALA A 1 91 ? 1.675 -7.472 -13.150 1.00 84.44 91 ALA A N 1
ATOM 673 C CA . ALA A 1 91 ? 0.699 -7.405 -12.068 1.00 84.44 91 ALA A CA 1
ATOM 674 C C . ALA A 1 91 ? 1.158 -6.503 -10.907 1.00 84.44 91 ALA A C 1
ATOM 676 O O . ALA A 1 91 ? 0.344 -5.754 -10.358 1.00 84.44 91 ALA A O 1
ATOM 677 N N . PHE A 1 92 ? 2.450 -6.519 -10.557 1.00 87.81 92 PHE A N 1
ATOM 678 C CA . PHE A 1 92 ? 3.015 -5.600 -9.566 1.00 87.81 92 PHE A CA 1
ATOM 679 C C . PHE A 1 92 ? 2.950 -4.147 -10.044 1.00 87.81 92 PHE A C 1
ATOM 681 O O . PHE A 1 92 ? 2.529 -3.276 -9.282 1.00 87.81 92 PHE A O 1
ATOM 688 N N . ARG A 1 93 ? 3.317 -3.877 -11.308 1.00 87.31 93 ARG A N 1
ATOM 689 C CA . ARG A 1 93 ? 3.290 -2.525 -11.904 1.00 87.31 93 ARG A CA 1
ATOM 690 C C . ARG A 1 93 ? 1.896 -1.905 -11.860 1.00 87.31 93 ARG A C 1
ATOM 692 O O . ARG A 1 93 ? 1.769 -0.732 -11.514 1.00 87.31 93 ARG A O 1
ATOM 699 N N . GLU A 1 94 ? 0.864 -2.683 -12.172 1.00 87.50 94 GLU A N 1
ATOM 700 C CA . GLU A 1 94 ? -0.539 -2.256 -12.067 1.00 87.50 94 GLU A CA 1
ATOM 701 C C . GLU A 1 94 ? -0.979 -2.022 -10.615 1.00 87.50 94 GLU A C 1
ATOM 703 O O . GLU A 1 94 ? -1.805 -1.153 -10.324 1.00 87.50 94 GLU A O 1
ATOM 708 N N . GLY A 1 95 ? -0.421 -2.812 -9.698 1.00 89.56 95 GLY A N 1
ATOM 709 C CA . GLY A 1 95 ? -0.728 -2.783 -8.276 1.00 89.56 95 GLY A CA 1
ATOM 710 C C . GLY A 1 95 ? -0.050 -1.668 -7.483 1.00 89.56 95 GLY A C 1
ATOM 711 O O . GLY A 1 95 ? -0.392 -1.501 -6.312 1.00 89.56 95 GLY A O 1
ATOM 712 N N . LEU A 1 96 ? 0.891 -0.929 -8.083 1.00 90.50 96 LEU A N 1
ATOM 713 C CA . LEU A 1 96 ? 1.586 0.179 -7.429 1.00 90.50 96 LEU A CA 1
ATOM 714 C C . LEU A 1 96 ? 0.597 1.257 -6.991 1.00 90.50 96 LEU A C 1
ATOM 716 O O . LEU A 1 96 ? -0.204 1.747 -7.798 1.00 90.50 96 LEU A O 1
ATOM 720 N N . ASP A 1 97 ? 0.700 1.672 -5.734 1.00 93.88 97 ASP A N 1
ATOM 721 C CA . ASP A 1 97 ? 0.049 2.897 -5.285 1.00 93.88 97 ASP A CA 1
ATOM 722 C C . ASP A 1 97 ? 0.764 4.137 -5.878 1.00 93.88 97 ASP A C 1
ATOM 724 O O . ASP A 1 97 ? 1.845 4.043 -6.471 1.00 93.88 97 ASP A O 1
ATOM 728 N N . GLY A 1 98 ? 0.153 5.318 -5.751 1.00 88.06 98 GLY A N 1
ATOM 729 C CA . GLY A 1 98 ? 0.762 6.554 -6.252 1.00 88.06 98 GLY A CA 1
ATOM 730 C C . GLY A 1 98 ? 2.116 6.886 -5.614 1.00 88.06 98 GLY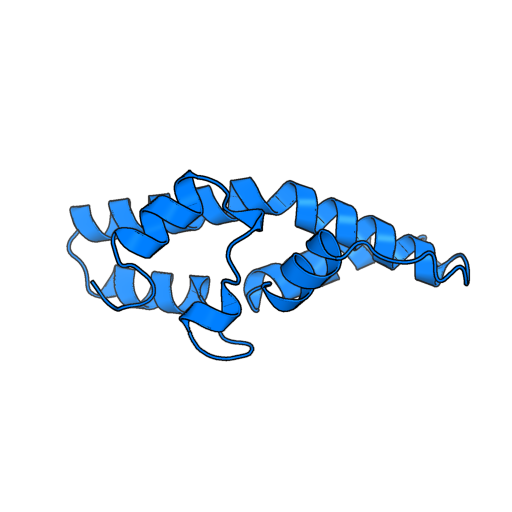 A C 1
ATOM 731 O O . GLY A 1 98 ? 3.016 7.310 -6.336 1.00 88.06 98 GLY A O 1
ATOM 732 N N . THR A 1 99 ? 2.304 6.637 -4.312 1.00 89.19 99 THR A N 1
ATOM 733 C CA . THR A 1 99 ? 3.584 6.891 -3.628 1.00 89.19 99 THR A CA 1
ATOM 734 C C . THR A 1 99 ? 4.702 5.983 -4.146 1.00 89.19 99 THR A C 1
ATOM 736 O O . THR A 1 99 ? 5.807 6.456 -4.416 1.00 89.19 99 THR A O 1
ATOM 739 N N . GLU A 1 100 ? 4.439 4.691 -4.345 1.00 89.50 100 GLU A N 1
ATOM 740 C CA . GLU A 1 100 ? 5.418 3.766 -4.926 1.00 89.50 100 GLU A CA 1
ATOM 741 C C . GLU A 1 100 ? 5.746 4.114 -6.378 1.00 89.50 100 GLU A C 1
ATOM 743 O O . GLU A 1 100 ? 6.907 4.039 -6.784 1.00 89.50 100 GLU A O 1
ATOM 748 N N . ARG A 1 101 ? 4.746 4.529 -7.164 1.00 89.31 101 ARG A N 1
ATOM 749 C CA . ARG A 1 101 ? 4.941 4.937 -8.561 1.00 89.31 101 ARG A CA 1
ATOM 750 C C . ARG A 1 101 ? 5.835 6.169 -8.668 1.00 89.31 101 ARG A C 1
ATOM 752 O O . ARG A 1 101 ? 6.755 6.180 -9.484 1.00 89.31 101 ARG A O 1
ATOM 759 N N . GLU A 1 102 ? 5.590 7.172 -7.832 1.00 89.12 102 GLU A N 1
ATOM 760 C CA . GLU A 1 102 ? 6.419 8.373 -7.745 1.00 89.12 102 GLU A CA 1
ATOM 761 C C . GLU A 1 102 ? 7.844 8.028 -7.293 1.00 89.12 102 GLU A C 1
ATOM 763 O O . GLU A 1 102 ? 8.818 8.404 -7.946 1.00 89.12 102 GLU A O 1
ATOM 768 N N . ARG A 1 103 ? 7.990 7.239 -6.221 1.00 89.81 103 ARG A N 1
ATOM 769 C CA . ARG A 1 103 ? 9.312 6.834 -5.732 1.00 89.81 103 ARG A CA 1
ATOM 770 C C . ARG A 1 103 ? 10.097 6.053 -6.785 1.00 89.81 103 ARG A C 1
ATOM 772 O O . ARG A 1 103 ? 11.287 6.307 -6.957 1.00 89.81 103 ARG A O 1
ATOM 779 N N . LYS A 1 104 ? 9.440 5.134 -7.497 1.00 88.38 104 LYS A N 1
ATOM 780 C CA . LYS A 1 104 ? 10.024 4.387 -8.616 1.00 88.38 104 LYS A CA 1
ATOM 781 C C . LYS A 1 104 ? 10.509 5.322 -9.723 1.00 88.38 104 LYS A C 1
ATOM 783 O O . LYS A 1 104 ? 11.599 5.107 -10.241 1.00 88.38 104 LYS A O 1
ATOM 788 N N . TYR A 1 105 ? 9.731 6.345 -10.077 1.00 84.12 105 TYR A N 1
ATOM 789 C CA . TYR A 1 105 ? 10.121 7.318 -11.099 1.00 84.12 105 TYR A CA 1
ATOM 790 C C . TYR A 1 105 ? 11.404 8.066 -10.710 1.00 84.12 105 TYR A C 1
ATOM 792 O O . TYR A 1 105 ? 12.347 8.105 -11.496 1.00 84.12 105 TYR A O 1
ATOM 800 N N . TYR A 1 106 ? 11.496 8.569 -9.475 1.00 86.94 106 TYR A N 1
ATOM 801 C CA . TYR A 1 106 ? 12.720 9.222 -8.995 1.00 86.94 106 TYR A CA 1
ATOM 802 C C . TYR A 1 106 ? 13.927 8.279 -8.949 1.00 86.94 106 TYR A C 1
ATOM 804 O O . TYR A 1 106 ? 15.030 8.682 -9.309 1.00 86.94 106 TYR A O 1
ATOM 812 N N . LEU A 1 107 ? 13.729 7.021 -8.541 1.00 88.50 107 LEU A N 1
ATOM 813 C CA . LEU A 1 107 ? 14.792 6.014 -8.581 1.00 88.50 107 LEU A CA 1
ATOM 814 C C . LEU A 1 107 ? 15.262 5.757 -10.016 1.00 88.50 107 LEU A C 1
ATOM 816 O O . LEU A 1 107 ? 16.457 5.663 -10.258 1.00 88.50 107 LEU A O 1
ATOM 820 N N . ALA A 1 108 ? 14.339 5.685 -10.974 1.00 84.50 108 ALA A N 1
ATOM 821 C CA . ALA A 1 108 ? 14.687 5.469 -12.372 1.00 84.50 108 ALA A CA 1
ATOM 822 C C . ALA A 1 108 ? 15.510 6.630 -12.946 1.00 84.50 108 ALA A C 1
ATOM 824 O O . ALA A 1 108 ? 16.478 6.383 -13.658 1.00 84.50 108 ALA A O 1
ATOM 825 N N . LEU A 1 109 ? 15.174 7.876 -12.590 1.00 85.38 109 LEU A N 1
ATOM 826 C CA . LEU A 1 109 ? 15.974 9.047 -12.958 1.00 85.38 109 LEU A CA 1
ATOM 827 C C . LEU A 1 109 ? 17.392 8.987 -12.377 1.00 85.38 109 LEU A C 1
ATOM 829 O O . LEU A 1 109 ? 18.333 9.362 -13.060 1.00 85.38 109 LEU A O 1
ATOM 833 N N . GLN A 1 110 ? 17.560 8.473 -11.155 1.00 86.38 110 GLN A N 1
ATOM 834 C CA . GLN A 1 110 ? 18.883 8.290 -10.547 1.00 86.38 110 GLN A CA 1
ATOM 835 C C . GLN A 1 110 ? 19.735 7.228 -11.268 1.00 86.38 110 GLN A C 1
ATOM 837 O O . GLN A 1 110 ? 20.960 7.269 -11.190 1.00 86.38 110 GLN A O 1
ATOM 842 N N . PHE A 1 111 ? 19.104 6.261 -11.939 1.00 83.31 111 PHE A N 1
ATOM 843 C CA . PHE A 1 111 ? 19.797 5.209 -12.688 1.00 83.31 111 PHE A CA 1
ATOM 844 C C . PHE A 1 111 ? 20.029 5.548 -14.163 1.00 83.31 111 PHE A C 1
ATOM 846 O O . PHE A 1 111 ? 20.757 4.817 -14.836 1.00 83.31 111 PHE A O 1
ATOM 853 N N . ALA A 1 112 ? 19.406 6.606 -14.685 1.00 77.75 112 ALA A N 1
ATOM 854 C CA . ALA A 1 112 ? 19.659 7.047 -16.047 1.00 77.75 112 ALA A CA 1
ATOM 855 C C . ALA A 1 112 ? 21.088 7.620 -16.129 1.00 77.75 112 ALA A C 1
ATOM 857 O O . ALA A 1 112 ? 21.447 8.440 -15.284 1.00 77.75 112 ALA A O 1
ATOM 858 N N . PRO A 1 113 ? 21.923 7.191 -17.094 1.00 69.44 113 PRO A N 1
ATOM 859 C CA . PRO A 1 113 ? 23.216 7.829 -17.303 1.00 69.44 113 PRO A CA 1
ATOM 860 C C . PRO A 1 113 ? 22.996 9.295 -17.699 1.00 69.44 113 PRO A C 1
ATOM 862 O O . PRO A 1 113 ? 22.079 9.575 -18.473 1.00 69.44 113 PRO A O 1
ATOM 865 N N . ASP A 1 114 ? 23.821 10.207 -17.171 1.00 61.91 114 ASP A N 1
ATOM 866 C CA . ASP A 1 114 ? 23.857 11.605 -17.612 1.00 61.91 114 ASP A CA 1
ATOM 867 C C . ASP A 1 114 ? 24.057 11.615 -19.137 1.00 61.91 114 ASP A C 1
ATOM 869 O O . ASP A 1 114 ? 25.091 11.167 -19.638 1.00 61.91 114 ASP A O 1
ATOM 873 N N . SER A 1 115 ? 23.019 12.019 -19.867 1.00 55.94 115 SER A N 1
ATOM 874 C CA . SER A 1 115 ? 22.993 12.083 -21.333 1.00 55.94 115 SER A CA 1
ATOM 875 C C . SER A 1 115 ? 23.830 13.228 -21.878 1.00 55.94 115 SER A C 1
ATOM 877 O O . SER A 1 115 ? 23.691 14.338 -21.312 1.00 55.94 115 SER A O 1
#

InterPro domains:
  IPR021151 GINS subunit, domain A [PF05916] (6-102)
  IPR036224 GINS, helical bundle-like domain superfamily [SSF158573] (1-102)
  IPR038437 GINS complex, subunit Psf3 superfamily [G3DSA:1.20.58.2050] (1-110)

Radius of gyration: 15.73 Å; chains: 1; bounding box: 36×26×47 Å

Foldseek 3Di:
DDQLPDPVNLVVLVVALLLALQCVSVDFQAANLVVLVVVLVVDDPVVNVVSVCSSVSSCVRCVVLLLVVLLVVLVCVVPVDPDDDDPSNVSSVRSDHPVSVVVSPVSNVVNHPPD